Protein AF-A0A974P670-F1 (afdb_monomer)

Foldseek 3Di:
DDPVVVVVVVVVVVVVVVVVLVVQQDDDDDPPVDDDDDDNCGSPVLPDPVVSQVVCCVPPVDHPDDDPVVVVVCDVVCVCPPVNVVVVVVVVVVVVVVSVPDDDDDDDDD

Mean predicted aligned error: 10.86 Å

Solvent-accessible surface area (backbone atoms only — not comparable to full-atom values): 6901 Å² total; per-residue (Å²): 139,54,74,67,60,55,52,52,53,50,52,52,52,52,49,50,56,49,51,55,56,54,55,57,44,54,71,85,85,66,73,73,97,66,72,66,88,78,67,93,59,44,79,46,81,90,56,54,69,71,62,55,31,54,48,40,30,72,76,70,70,44,73,83,64,80,63,68,64,64,54,51,54,32,43,76,69,57,77,44,43,73,64,57,53,50,53,51,49,51,55,49,50,53,51,51,54,60,67,70,44,84,77,77,79,79,77,80,84,128

Radius of gyration: 21.17 Å; Cα contacts (8 Å, |Δi|>4): 34; chains: 1; bounding box: 44×34×63 Å

Sequence (110 aa):
MTTSETLILRAALELDAAADRAARAIPPVWPLASSVAVNPFLGQADENLATVGARLARVAGVAVTMPRNWYQERIASGVITDGDLSEALAGALERRVLRASPRSSPPPMC

InterPro domains:
  IPR018752 Probable inorganic carbon transporter subunit DabA [PF10070] (20-88)

Organism: NCBI:txid2803784

pLDDT: mean 83.2, std 15.28, range [44.94, 98.38]

Secondary structure (DSSP, 8-state):
--HHHHHHHHHHHHHHHHHHHHHTTSPP---GGG-----TTTT-TTS-HHHHHHHHHHHH---SS--HHHHHHHHHTTSS-HHHHHHHHHHHHHHHHHHHSPPPPPPPP-

Structure (mmCIF, N/CA/C/O backbone):
data_AF-A0A974P670-F1
#
_entry.id   AF-A0A974P670-F1
#
loop_
_atom_site.group_PDB
_atom_site.id
_atom_site.type_symbol
_atom_site.label_atom_id
_atom_site.label_alt_id
_atom_site.label_comp_id
_atom_site.label_asym_id
_atom_site.label_entity_id
_atom_site.label_seq_id
_atom_site.pdbx_PDB_ins_code
_atom_site.Cartn_x
_atom_site.Cartn_y
_atom_site.Cartn_z
_atom_site.occupancy
_atom_site.B_iso_or_equiv
_atom_site.auth_seq_id
_atom_site.auth_comp_id
_atom_site.auth_asym_id
_atom_site.auth_atom_id
_atom_site.pdbx_PDB_model_num
ATOM 1 N N . MET A 1 1 ? 16.072 7.122 -44.287 1.00 57.22 1 MET A N 1
ATOM 2 C CA . MET A 1 1 ? 15.542 6.622 -43.004 1.00 57.22 1 MET A CA 1
ATOM 3 C C . MET A 1 1 ? 14.083 6.271 -43.218 1.00 57.22 1 MET A C 1
ATOM 5 O O . MET A 1 1 ? 13.311 7.150 -43.589 1.00 57.22 1 MET A O 1
ATOM 9 N N . THR A 1 2 ? 13.734 4.990 -43.133 1.00 82.88 2 THR A N 1
ATOM 10 C CA . THR A 1 2 ? 12.369 4.511 -43.423 1.00 82.88 2 THR A CA 1
ATOM 11 C C . THR A 1 2 ? 11.499 4.520 -42.163 1.00 82.88 2 THR A C 1
ATOM 13 O O . THR A 1 2 ? 12.001 4.453 -41.039 1.00 82.88 2 THR A O 1
ATOM 16 N N . THR A 1 3 ? 10.176 4.595 -42.328 1.00 81.38 3 THR A N 1
ATOM 17 C CA . THR A 1 3 ? 9.211 4.548 -41.214 1.00 81.38 3 THR A CA 1
ATOM 18 C C . THR A 1 3 ? 9.416 3.310 -40.329 1.00 81.38 3 THR A C 1
ATOM 20 O O . THR A 1 3 ? 9.308 3.403 -39.109 1.00 81.38 3 THR A O 1
ATOM 23 N N . SER A 1 4 ? 9.806 2.177 -40.921 1.00 82.88 4 SER A N 1
ATOM 24 C CA . SER A 1 4 ? 10.086 0.926 -40.207 1.00 82.88 4 SER A CA 1
ATOM 25 C C . SER A 1 4 ? 11.314 1.004 -39.289 1.00 82.88 4 SER A C 1
ATOM 27 O O . SER A 1 4 ? 11.234 0.547 -38.153 1.00 82.88 4 SER A O 1
ATOM 29 N N . GLU A 1 5 ? 12.415 1.642 -39.710 1.00 88.31 5 GLU A N 1
ATOM 30 C CA . GLU A 1 5 ? 13.581 1.881 -38.831 1.00 88.31 5 GLU A CA 1
ATOM 31 C C . GLU A 1 5 ? 13.212 2.759 -37.629 1.00 88.31 5 GLU A C 1
ATOM 33 O O . GLU A 1 5 ? 13.652 2.513 -36.507 1.00 88.31 5 GLU A O 1
ATOM 38 N N . THR A 1 6 ? 12.354 3.760 -37.848 1.00 89.19 6 THR A N 1
ATOM 39 C CA . THR A 1 6 ? 11.909 4.666 -36.778 1.00 89.19 6 THR A CA 1
ATOM 40 C C . THR A 1 6 ? 11.035 3.940 -35.751 1.00 89.19 6 THR A C 1
ATOM 42 O O . THR A 1 6 ? 11.150 4.196 -34.553 1.00 89.19 6 THR A O 1
ATOM 45 N N . LEU A 1 7 ? 10.176 3.016 -36.194 1.00 91.94 7 LEU A N 1
ATOM 46 C CA . LEU A 1 7 ? 9.336 2.209 -35.303 1.00 91.94 7 LEU A CA 1
ATOM 47 C C . LEU A 1 7 ? 10.160 1.233 -34.458 1.00 91.94 7 LEU A C 1
ATOM 49 O O . LEU A 1 7 ? 9.908 1.111 -33.260 1.00 91.94 7 LEU A O 1
ATOM 53 N N . ILE A 1 8 ? 11.169 0.591 -35.053 1.00 93.31 8 ILE A N 1
ATOM 54 C CA . ILE A 1 8 ? 12.073 -0.321 -34.337 1.00 93.31 8 ILE A CA 1
ATOM 55 C C . ILE A 1 8 ? 12.852 0.437 -33.259 1.00 93.31 8 ILE A C 1
ATOM 57 O O . ILE A 1 8 ? 12.897 -0.004 -32.112 1.00 93.31 8 ILE A O 1
ATOM 61 N N . LEU A 1 9 ? 13.408 1.606 -33.598 1.00 92.25 9 LEU A N 1
ATOM 62 C CA . LEU A 1 9 ? 14.147 2.421 -32.635 1.00 92.25 9 LEU A CA 1
ATOM 63 C C . LEU A 1 9 ? 13.256 2.877 -31.469 1.00 92.25 9 LEU A C 1
ATOM 65 O O . LEU A 1 9 ? 13.671 2.804 -30.316 1.00 92.25 9 LEU A O 1
ATOM 69 N N . ARG A 1 10 ? 12.013 3.295 -31.746 1.00 93.50 10 ARG A N 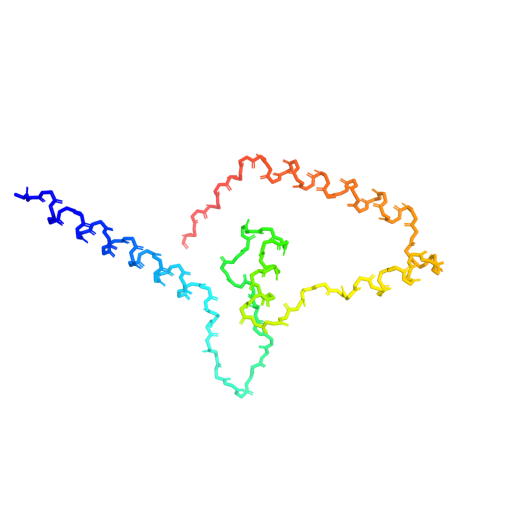1
ATOM 70 C CA . ARG A 1 10 ? 11.046 3.660 -30.696 1.00 93.50 10 ARG A CA 1
ATOM 71 C C . ARG A 1 10 ? 10.728 2.489 -29.772 1.00 93.50 10 ARG A C 1
ATOM 73 O O . ARG A 1 10 ? 10.764 2.664 -28.560 1.00 93.50 10 ARG A O 1
ATOM 80 N N . ALA A 1 11 ? 10.458 1.310 -30.327 1.00 93.00 11 ALA A N 1
ATOM 81 C CA . ALA A 1 11 ? 10.169 0.119 -29.532 1.00 93.00 11 ALA A CA 1
ATOM 82 C C . ALA A 1 11 ? 11.358 -0.281 -28.641 1.00 93.00 11 ALA A C 1
ATOM 84 O O . ALA A 1 11 ? 11.160 -0.620 -27.477 1.00 93.00 11 ALA A O 1
ATOM 85 N N . ALA A 1 12 ? 12.588 -0.190 -29.159 1.00 92.94 12 ALA A N 1
ATOM 86 C CA . ALA A 1 12 ? 13.797 -0.452 -28.381 1.00 92.94 12 ALA A CA 1
ATOM 87 C C . ALA A 1 12 ? 13.957 0.540 -27.215 1.00 92.94 12 ALA A C 1
ATOM 89 O O . ALA A 1 12 ? 14.237 0.120 -26.095 1.00 92.94 12 ALA A O 1
ATOM 90 N N . LEU A 1 13 ? 13.711 1.835 -27.452 1.00 95.44 13 LEU A N 1
ATOM 91 C CA . LEU A 1 13 ? 13.746 2.863 -26.405 1.00 95.44 13 LEU A CA 1
ATOM 92 C C . LEU A 1 13 ? 12.657 2.651 -25.341 1.00 95.44 13 LEU A C 1
ATOM 94 O O . LEU A 1 13 ? 12.919 2.817 -24.151 1.00 95.44 13 LEU A O 1
ATOM 98 N N . GLU A 1 14 ? 11.442 2.263 -25.741 1.00 95.75 14 GLU A N 1
ATOM 99 C CA . GLU A 1 14 ? 10.368 1.959 -24.787 1.00 95.75 14 GLU A CA 1
ATOM 100 C C . GLU A 1 14 ? 10.687 0.729 -23.930 1.00 95.75 14 GLU A C 1
ATOM 102 O O . GLU A 1 14 ? 10.411 0.729 -22.725 1.00 95.75 14 GLU A O 1
ATOM 107 N N . LEU A 1 15 ? 11.287 -0.299 -24.537 1.00 94.75 15 LEU A N 1
ATOM 108 C CA . LEU A 1 15 ? 11.710 -1.507 -23.837 1.00 94.75 15 LEU A CA 1
ATOM 109 C C . LEU A 1 15 ? 12.822 -1.208 -22.827 1.00 94.75 15 LEU A C 1
ATOM 111 O O . LEU A 1 15 ? 12.725 -1.655 -21.686 1.00 94.75 15 LEU A O 1
ATOM 115 N N . ASP A 1 16 ? 13.831 -0.428 -23.216 1.00 95.81 16 ASP A N 1
ATOM 116 C CA . ASP A 1 16 ? 14.932 -0.032 -22.333 1.00 95.81 16 ASP A CA 1
ATOM 117 C C . ASP A 1 16 ? 14.415 0.783 -21.138 1.00 95.81 16 ASP A C 1
ATOM 119 O O . ASP A 1 16 ? 14.672 0.455 -19.979 1.00 95.81 16 ASP A O 1
ATOM 123 N N . ALA A 1 17 ? 13.533 1.755 -21.398 1.00 94.19 17 ALA A N 1
ATOM 124 C CA . ALA A 1 17 ? 12.881 2.526 -20.343 1.00 94.19 17 ALA A CA 1
ATOM 125 C C . ALA A 1 17 ? 12.024 1.648 -19.409 1.00 94.19 17 ALA A C 1
ATOM 127 O O . ALA A 1 17 ? 11.920 1.925 -18.210 1.00 94.19 17 ALA A O 1
ATOM 128 N N . ALA A 1 18 ? 11.374 0.602 -19.931 1.00 91.56 18 ALA A N 1
ATOM 129 C CA . ALA A 1 18 ? 10.614 -0.348 -19.122 1.00 91.56 18 ALA A CA 1
ATOM 130 C C . ALA A 1 18 ? 11.524 -1.240 -18.264 1.00 91.56 18 ALA A C 1
ATOM 132 O O . ALA A 1 18 ? 11.234 -1.427 -17.080 1.00 91.56 18 ALA A O 1
ATOM 133 N N . ALA A 1 19 ? 12.622 -1.742 -18.831 1.00 92.31 19 ALA A N 1
ATOM 134 C CA . ALA A 1 19 ? 13.611 -2.550 -18.123 1.00 92.31 19 ALA A CA 1
ATOM 135 C C . ALA A 1 19 ? 14.264 -1.760 -16.980 1.00 92.31 19 ALA A C 1
ATOM 137 O O . ALA A 1 19 ? 14.336 -2.240 -15.850 1.00 92.31 19 ALA A O 1
ATOM 138 N N . ASP A 1 20 ? 14.642 -0.513 -17.242 1.00 91.44 20 ASP A N 1
ATOM 139 C CA . ASP A 1 20 ? 15.250 0.391 -16.269 1.00 91.44 20 ASP A CA 1
ATOM 140 C C . ASP A 1 20 ? 14.287 0.739 -15.110 1.00 91.44 20 ASP A C 1
ATOM 142 O O . ASP A 1 20 ? 14.657 0.718 -13.932 1.00 91.44 20 ASP A O 1
ATOM 146 N N . ARG A 1 21 ? 12.993 0.951 -15.406 1.00 88.50 21 ARG A N 1
ATOM 147 C CA . ARG A 1 21 ? 11.955 1.075 -14.361 1.00 88.50 21 ARG A CA 1
ATOM 148 C C . ARG A 1 21 ? 11.812 -0.197 -13.523 1.00 88.50 21 ARG A C 1
ATOM 150 O O . ARG A 1 21 ? 11.657 -0.091 -12.309 1.00 88.50 21 ARG A O 1
ATOM 157 N N . ALA A 1 22 ? 11.849 -1.374 -14.148 1.00 85.88 22 ALA A N 1
ATOM 158 C CA . ALA A 1 22 ? 11.746 -2.645 -13.436 1.00 85.88 22 ALA A CA 1
ATOM 159 C C . ALA A 1 22 ? 12.956 -2.876 -12.518 1.00 85.88 22 ALA A C 1
ATOM 161 O O . ALA A 1 22 ? 12.777 -3.244 -11.359 1.00 85.88 22 ALA A O 1
ATOM 162 N N . ALA A 1 23 ? 14.169 -2.585 -12.994 1.00 85.44 23 ALA A N 1
ATOM 163 C CA . ALA A 1 23 ? 15.396 -2.713 -12.212 1.00 85.44 23 ALA A CA 1
ATOM 164 C C . ALA A 1 23 ? 15.370 -1.835 -10.949 1.00 85.44 23 ALA A C 1
ATOM 166 O O . ALA A 1 23 ? 15.708 -2.307 -9.865 1.00 85.44 23 ALA A O 1
ATOM 167 N N . ARG A 1 24 ? 14.878 -0.591 -11.047 1.00 82.44 24 ARG A N 1
ATOM 168 C CA . ARG A 1 24 ? 14.726 0.317 -9.890 1.00 82.44 24 ARG A CA 1
ATOM 169 C C . ARG A 1 24 ? 13.700 -0.132 -8.845 1.00 82.44 24 ARG A C 1
ATOM 171 O O . ARG A 1 24 ? 13.700 0.404 -7.737 1.00 82.44 24 ARG A O 1
ATOM 178 N N . ALA A 1 25 ? 12.827 -1.082 -9.176 1.00 78.00 25 ALA A N 1
ATOM 179 C CA . ALA A 1 25 ? 11.878 -1.663 -8.229 1.00 78.00 25 ALA A CA 1
ATOM 180 C C . ALA A 1 25 ? 12.469 -2.845 -7.437 1.00 78.00 25 ALA A C 1
ATOM 182 O O . ALA A 1 25 ? 11.830 -3.335 -6.505 1.00 78.00 25 ALA A O 1
ATOM 183 N N . ILE A 1 26 ? 13.674 -3.310 -7.787 1.00 76.56 26 ILE A N 1
ATOM 184 C CA . ILE A 1 26 ? 14.353 -4.408 -7.099 1.00 76.56 26 ILE A CA 1
ATOM 185 C C . ILE A 1 26 ? 15.242 -3.814 -5.996 1.00 76.56 26 ILE A C 1
ATOM 187 O O . ILE A 1 26 ? 16.166 -3.057 -6.302 1.00 76.56 26 ILE A O 1
ATOM 191 N N . PRO A 1 27 ? 14.993 -4.120 -4.709 1.00 69.94 27 PRO A N 1
ATOM 192 C CA . PRO A 1 27 ? 15.859 -3.660 -3.633 1.00 69.94 27 PRO A CA 1
ATOM 193 C C . PRO A 1 27 ? 17.276 -4.228 -3.759 1.00 69.94 27 PRO A C 1
ATOM 195 O O . PRO A 1 27 ? 17.437 -5.380 -4.168 1.00 69.94 27 PRO A O 1
ATOM 198 N N . PRO A 1 28 ? 18.311 -3.443 -3.404 1.00 67.50 28 PRO A N 1
ATOM 199 C CA . PRO A 1 28 ? 19.685 -3.922 -3.437 1.00 67.50 28 PRO A CA 1
ATOM 200 C C . PRO A 1 28 ? 19.848 -5.122 -2.495 1.00 67.50 28 PRO A C 1
ATOM 202 O O . PRO A 1 28 ? 19.389 -5.103 -1.352 1.00 67.50 28 PRO A O 1
ATOM 205 N N . VAL A 1 29 ? 20.513 -6.174 -2.976 1.00 60.75 29 VAL A N 1
ATOM 206 C CA . VAL A 1 29 ? 20.883 -7.332 -2.156 1.00 60.75 29 VAL A CA 1
ATOM 207 C C . VAL A 1 29 ? 22.151 -6.993 -1.378 1.00 60.75 29 VAL A C 1
ATOM 209 O O . VAL A 1 29 ? 23.224 -6.840 -1.958 1.00 60.75 29 VAL A O 1
ATOM 212 N N . TRP A 1 30 ? 22.033 -6.905 -0.056 1.00 56.12 30 TRP A N 1
ATOM 213 C CA . TRP A 1 30 ? 23.173 -6.950 0.862 1.00 56.12 30 TRP A CA 1
ATOM 214 C C . TRP A 1 30 ? 23.432 -8.400 1.319 1.00 56.12 30 TRP A C 1
ATOM 216 O O . TRP A 1 30 ? 22.503 -9.212 1.296 1.00 56.12 30 TRP A O 1
ATOM 226 N N . PRO A 1 31 ? 24.665 -8.767 1.727 1.00 56.75 31 PRO A N 1
ATOM 227 C CA . PRO A 1 31 ? 25.011 -10.147 2.070 1.00 56.75 31 PRO A CA 1
ATOM 228 C C . PRO A 1 31 ? 24.099 -10.755 3.153 1.00 56.75 31 PRO A C 1
ATOM 230 O O . PRO A 1 31 ? 23.974 -10.233 4.264 1.00 56.75 31 PRO A O 1
ATOM 233 N N . LEU A 1 32 ? 23.505 -11.907 2.822 1.00 55.12 32 LEU A N 1
ATOM 234 C CA . LEU A 1 32 ? 22.412 -12.594 3.533 1.00 55.12 32 LEU A CA 1
ATOM 235 C C . LEU A 1 32 ? 22.669 -12.996 4.993 1.00 55.12 32 LEU A C 1
ATOM 237 O O . LEU A 1 32 ? 21.717 -13.292 5.709 1.00 55.12 32 LEU A O 1
ATOM 241 N N . ALA A 1 33 ? 23.910 -12.941 5.482 1.00 56.72 33 ALA A N 1
ATOM 242 C CA . ALA A 1 33 ? 24.206 -13.132 6.907 1.00 56.72 33 ALA A CA 1
ATOM 243 C C . ALA A 1 33 ? 23.611 -12.022 7.808 1.00 56.72 33 ALA A C 1
ATOM 245 O O . ALA A 1 33 ? 23.701 -12.101 9.029 1.00 56.72 33 ALA A O 1
ATOM 246 N N . SER A 1 34 ? 23.010 -10.988 7.207 1.00 53.41 34 SER A N 1
ATOM 247 C CA . SER A 1 34 ? 22.501 -9.789 7.877 1.00 53.41 34 SER A CA 1
ATOM 248 C C . SER A 1 34 ? 21.137 -9.310 7.354 1.00 53.41 34 SER A C 1
ATOM 250 O O . SER A 1 34 ? 20.763 -8.166 7.603 1.00 53.41 34 SER A O 1
ATOM 252 N N . SER A 1 35 ? 20.384 -10.140 6.615 1.00 51.44 35 SER A N 1
ATOM 253 C CA . SER A 1 35 ? 19.168 -9.700 5.906 1.00 51.44 35 SER A CA 1
ATOM 254 C C . SER A 1 35 ? 18.003 -9.343 6.836 1.00 51.44 35 SER A C 1
ATOM 256 O O . SER A 1 35 ? 17.134 -10.152 7.155 1.00 51.44 35 SER A O 1
ATOM 258 N N . VAL A 1 36 ? 18.002 -8.067 7.215 1.00 55.75 36 VAL A N 1
ATOM 259 C CA . VAL A 1 36 ? 16.893 -7.271 7.741 1.00 55.75 36 VAL A CA 1
ATOM 260 C C . VAL A 1 36 ? 15.848 -7.061 6.636 1.00 55.75 36 VAL A C 1
ATOM 262 O O . VAL A 1 36 ? 16.174 -7.069 5.450 1.00 55.75 36 VAL A O 1
ATOM 265 N N . ALA A 1 37 ? 14.586 -6.896 7.037 1.00 57.72 37 ALA A N 1
ATOM 266 C CA . ALA A 1 37 ? 13.422 -6.675 6.181 1.00 57.72 37 ALA A CA 1
ATOM 267 C C . ALA A 1 37 ? 13.713 -5.842 4.913 1.00 57.72 37 ALA A C 1
ATOM 269 O O . ALA A 1 37 ? 14.103 -4.677 4.992 1.00 57.72 37 ALA A O 1
ATOM 270 N N . VAL A 1 38 ? 13.466 -6.428 3.737 1.00 72.00 38 VAL A N 1
ATOM 271 C CA . VAL A 1 38 ? 13.440 -5.690 2.466 1.00 72.00 38 VAL A CA 1
ATOM 272 C C . VAL A 1 38 ? 12.112 -4.944 2.338 1.00 72.00 38 VAL A C 1
ATOM 274 O O . VAL A 1 38 ? 11.063 -5.476 2.694 1.00 72.00 38 VAL A O 1
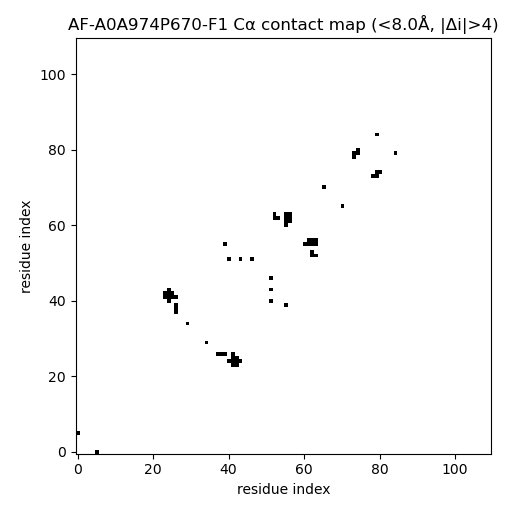ATOM 277 N N . ASN A 1 39 ? 12.135 -3.710 1.829 1.00 80.88 39 ASN A N 1
ATOM 278 C CA . ASN A 1 39 ? 10.915 -2.950 1.551 1.00 80.88 39 ASN A CA 1
ATOM 279 C C . ASN A 1 39 ? 10.275 -3.449 0.236 1.00 80.88 39 ASN A C 1
ATOM 281 O O . ASN A 1 39 ? 10.834 -3.171 -0.829 1.00 80.88 39 ASN A O 1
ATOM 285 N N . PRO A 1 40 ? 9.101 -4.116 0.261 1.00 80.50 40 PRO A N 1
ATOM 286 C CA . PRO A 1 40 ? 8.448 -4.625 -0.951 1.00 80.50 40 PRO A CA 1
ATOM 287 C C . PRO A 1 40 ? 7.871 -3.516 -1.852 1.00 80.50 40 PRO A C 1
ATOM 289 O O . PRO A 1 40 ? 7.375 -3.800 -2.941 1.00 80.50 40 PRO A O 1
ATOM 292 N N . PHE A 1 41 ? 7.925 -2.254 -1.413 1.00 85.12 41 PHE A N 1
ATOM 293 C CA . PHE A 1 41 ? 7.410 -1.083 -2.126 1.00 85.12 41 PHE A CA 1
ATOM 294 C C . PHE A 1 41 ? 8.514 -0.161 -2.667 1.00 85.12 41 PHE A C 1
ATOM 296 O O . PHE A 1 41 ? 8.234 0.992 -3.009 1.00 85.12 41 PHE A O 1
ATOM 303 N N . LEU A 1 42 ? 9.772 -0.618 -2.735 1.00 85.19 42 LEU A N 1
ATOM 304 C CA . LEU A 1 42 ? 10.852 0.197 -3.295 1.00 85.19 42 LEU A CA 1
ATOM 305 C C . LEU A 1 42 ? 10.509 0.656 -4.726 1.00 85.19 42 LEU A C 1
ATOM 307 O O . LEU A 1 42 ? 9.954 -0.101 -5.522 1.00 85.19 42 LEU A O 1
ATOM 311 N N . GLY A 1 43 ? 10.794 1.927 -5.026 1.00 83.44 43 GLY A N 1
ATOM 312 C CA . GLY A 1 43 ? 10.489 2.540 -6.322 1.00 83.44 43 GLY A CA 1
ATOM 313 C C . GLY A 1 43 ? 9.012 2.896 -6.538 1.00 83.44 43 GLY A C 1
ATOM 314 O O . GLY A 1 43 ? 8.666 3.390 -7.605 1.00 83.44 43 GLY A O 1
ATOM 315 N N . GLN A 1 44 ? 8.140 2.684 -5.543 1.00 87.75 44 GLN A N 1
ATOM 316 C CA . GLN A 1 44 ? 6.690 2.907 -5.656 1.00 87.75 44 GLN A CA 1
ATOM 317 C C . GLN A 1 44 ? 6.174 3.991 -4.690 1.00 87.75 44 GLN A C 1
ATOM 319 O O . GLN A 1 44 ? 4.984 4.050 -4.389 1.00 87.75 44 GLN A O 1
ATOM 324 N N . ALA A 1 45 ? 7.059 4.865 -4.197 1.00 85.44 45 ALA A N 1
ATOM 325 C CA . ALA A 1 45 ? 6.730 5.889 -3.197 1.00 85.44 45 ALA A CA 1
ATOM 326 C C . ALA A 1 45 ? 5.689 6.920 -3.684 1.00 85.44 45 ALA A C 1
ATOM 328 O O . ALA A 1 45 ? 4.912 7.464 -2.891 1.00 85.44 45 ALA A O 1
ATOM 329 N N . ASP A 1 46 ? 5.646 7.174 -4.992 1.00 86.19 46 ASP A N 1
ATOM 330 C CA . ASP A 1 46 ? 4.698 8.115 -5.591 1.00 86.19 46 ASP A CA 1
ATOM 331 C C . ASP A 1 46 ? 3.321 7.504 -5.858 1.00 86.19 46 ASP A C 1
ATOM 333 O O . ASP A 1 46 ? 2.325 8.228 -5.957 1.00 86.19 46 ASP A O 1
ATOM 337 N N . GLU A 1 47 ? 3.223 6.178 -5.870 1.00 85.88 47 GLU A N 1
ATOM 338 C CA . GLU A 1 47 ? 1.960 5.471 -6.025 1.00 85.88 47 GLU A CA 1
ATOM 339 C C . GLU A 1 47 ? 1.163 5.471 -4.706 1.00 85.88 47 GLU A C 1
ATOM 341 O O . GLU A 1 47 ? 1.673 5.753 -3.618 1.00 85.88 47 GLU A O 1
ATOM 346 N N . ASN A 1 48 ? -0.146 5.225 -4.788 1.00 88.06 48 ASN A N 1
ATOM 347 C CA . ASN A 1 48 ? -0.977 5.085 -3.591 1.00 88.06 48 ASN A CA 1
ATOM 348 C C . ASN A 1 48 ? -0.963 3.628 -3.090 1.00 88.06 48 ASN A C 1
ATOM 350 O O . ASN A 1 48 ? -0.755 2.696 -3.871 1.00 88.06 48 ASN A O 1
ATOM 354 N N . LEU A 1 49 ? -1.235 3.437 -1.792 1.00 88.38 49 LEU A N 1
ATOM 355 C CA . LEU A 1 49 ?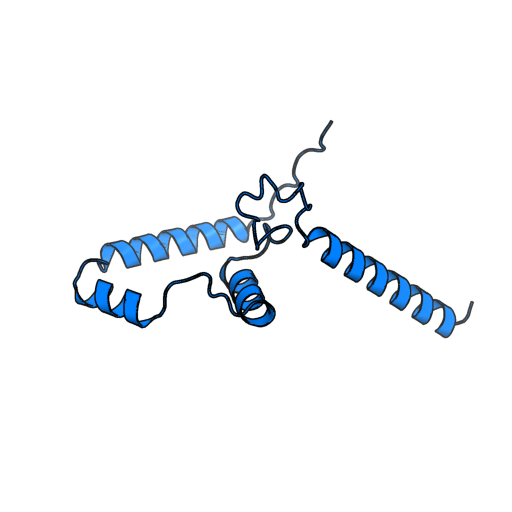 -1.170 2.122 -1.144 1.00 88.38 49 LEU A CA 1
ATOM 356 C C . LEU A 1 49 ? -2.114 1.087 -1.784 1.00 88.38 49 LEU A C 1
ATOM 358 O O . LEU A 1 49 ? -1.779 -0.092 -1.852 1.00 88.38 49 LEU A O 1
ATOM 362 N N . ALA A 1 50 ? -3.275 1.519 -2.288 1.00 89.38 50 ALA A N 1
ATOM 363 C CA . ALA A 1 50 ? -4.238 0.627 -2.930 1.00 89.38 50 ALA A CA 1
ATOM 364 C C . ALA A 1 50 ? -3.690 0.053 -4.249 1.00 89.38 50 ALA A C 1
ATOM 366 O O . ALA A 1 50 ? -3.811 -1.147 -4.495 1.00 89.38 50 ALA A O 1
ATOM 367 N N . THR A 1 51 ? -3.035 0.882 -5.067 1.00 91.44 51 THR A N 1
ATOM 368 C CA . THR A 1 51 ? -2.414 0.458 -6.329 1.00 91.44 51 THR A CA 1
ATOM 369 C C . THR A 1 51 ? -1.258 -0.508 -6.081 1.00 91.44 51 THR A C 1
ATOM 371 O O . THR A 1 51 ? -1.234 -1.601 -6.656 1.00 91.44 51 THR A O 1
ATOM 374 N N . VAL A 1 52 ? -0.319 -0.138 -5.204 1.00 92.69 52 VAL A N 1
ATOM 375 C CA . VAL A 1 52 ? 0.872 -0.962 -4.922 1.00 92.69 52 VAL A CA 1
ATOM 376 C C . VAL A 1 52 ? 0.500 -2.245 -4.187 1.00 92.69 52 VAL A C 1
ATOM 378 O O . VAL A 1 52 ? 1.032 -3.305 -4.499 1.00 92.69 52 VAL A O 1
ATOM 381 N N . GLY A 1 53 ? -0.482 -2.194 -3.281 1.00 92.38 53 GLY A N 1
ATOM 382 C CA . GLY A 1 53 ? -0.975 -3.370 -2.571 1.00 92.38 53 GLY A CA 1
ATOM 383 C C . GLY A 1 53 ? -1.676 -4.358 -3.498 1.00 92.38 53 GLY A C 1
ATOM 384 O O . GLY A 1 53 ? -1.424 -5.557 -3.413 1.00 92.38 53 GLY A O 1
ATOM 385 N N . ALA A 1 54 ? -2.480 -3.874 -4.450 1.00 92.06 54 ALA A N 1
ATOM 386 C CA . ALA A 1 54 ? -3.072 -4.733 -5.473 1.00 92.06 54 ALA A CA 1
ATOM 387 C C . ALA A 1 54 ? -2.005 -5.362 -6.386 1.00 92.06 54 ALA A C 1
ATOM 389 O O . ALA A 1 54 ? -2.142 -6.516 -6.790 1.00 92.06 54 ALA A O 1
ATOM 390 N N . ARG A 1 55 ? -0.934 -4.624 -6.715 1.00 91.81 55 ARG A N 1
ATOM 391 C CA . ARG A 1 55 ? 0.203 -5.161 -7.478 1.00 91.81 55 ARG A CA 1
ATOM 392 C C . ARG A 1 55 ? 0.934 -6.247 -6.686 1.00 91.81 55 ARG A C 1
ATOM 394 O O . ARG A 1 55 ? 1.147 -7.327 -7.229 1.00 91.81 55 ARG A O 1
ATOM 401 N N . LEU A 1 56 ? 1.258 -5.989 -5.419 1.00 91.25 56 LEU A N 1
ATOM 402 C CA . LEU A 1 56 ? 1.931 -6.948 -4.544 1.00 91.25 56 LEU A CA 1
ATOM 403 C C . LEU A 1 56 ? 1.101 -8.227 -4.367 1.00 91.25 56 LEU A C 1
ATOM 405 O O . LEU A 1 56 ? 1.638 -9.323 -4.500 1.00 91.25 56 LEU A O 1
ATOM 409 N N . ALA A 1 57 ? -0.214 -8.097 -4.176 1.00 92.31 57 ALA A N 1
ATOM 410 C CA . ALA A 1 57 ? -1.115 -9.242 -4.086 1.00 92.31 57 ALA A CA 1
ATOM 411 C C . ALA A 1 57 ? -1.109 -10.087 -5.369 1.00 92.31 57 ALA A C 1
ATOM 413 O O . ALA A 1 57 ? -1.076 -11.311 -5.292 1.00 92.31 57 ALA A O 1
ATOM 414 N N . ARG A 1 58 ? -1.091 -9.456 -6.553 1.00 91.25 58 ARG A N 1
ATOM 415 C CA . ARG A 1 58 ? -1.042 -10.182 -7.834 1.00 91.25 58 ARG A CA 1
ATOM 416 C C . ARG A 1 58 ? 0.288 -10.889 -8.083 1.00 91.25 58 ARG A C 1
ATOM 418 O O . ARG A 1 58 ? 0.283 -11.968 -8.657 1.00 91.25 58 ARG A O 1
ATOM 425 N N . VAL A 1 59 ? 1.406 -10.265 -7.715 1.00 90.12 59 VAL A N 1
ATOM 426 C CA . VAL A 1 59 ? 2.748 -10.759 -8.071 1.00 90.12 59 VAL A CA 1
ATOM 427 C C . VAL A 1 59 ? 3.312 -11.712 -7.017 1.00 90.12 59 VAL A C 1
ATOM 429 O O . VAL A 1 59 ? 3.971 -12.682 -7.372 1.00 90.12 59 VAL A O 1
ATOM 432 N N . ALA A 1 60 ? 3.051 -11.454 -5.735 1.00 87.12 60 ALA A N 1
ATOM 433 C CA . ALA A 1 60 ? 3.626 -12.203 -4.616 1.00 87.12 60 ALA A CA 1
ATOM 434 C C . ALA A 1 60 ? 2.582 -12.960 -3.778 1.00 87.12 60 ALA A C 1
ATOM 436 O O . ALA A 1 60 ? 2.954 -13.672 -2.851 1.00 87.12 60 ALA A O 1
ATOM 437 N N . GLY A 1 61 ? 1.281 -12.791 -4.047 1.00 89.75 61 GLY A N 1
ATOM 438 C CA . GLY A 1 61 ? 0.222 -13.396 -3.230 1.00 89.75 61 GLY A CA 1
ATOM 439 C C . GLY A 1 61 ? 0.097 -12.793 -1.825 1.00 89.75 61 GLY A C 1
ATOM 440 O O . GLY A 1 61 ? -0.583 -13.361 -0.976 1.00 89.75 61 GLY A O 1
ATOM 441 N N . VAL A 1 62 ? 0.745 -11.651 -1.563 1.00 88.94 62 VAL A N 1
ATOM 442 C CA . VAL A 1 62 ? 0.781 -11.013 -0.239 1.00 88.94 62 VAL A CA 1
ATOM 443 C C . VAL A 1 62 ? -0.210 -9.854 -0.180 1.00 88.94 62 VAL A C 1
ATOM 445 O O . VAL A 1 62 ? -0.151 -8.925 -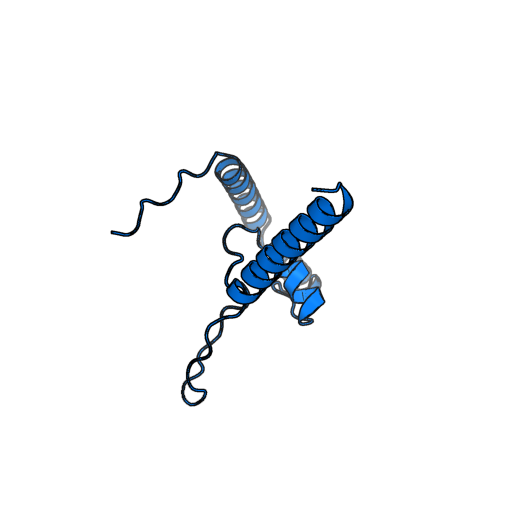0.987 1.00 88.94 62 VAL A O 1
ATOM 448 N N . ALA A 1 63 ? -1.107 -9.889 0.805 1.00 90.31 63 ALA A N 1
ATOM 449 C CA . ALA A 1 63 ? -1.997 -8.777 1.112 1.00 90.31 63 ALA A CA 1
ATOM 450 C C . ALA A 1 63 ? -1.311 -7.769 2.046 1.00 90.31 63 ALA A C 1
ATOM 452 O O . ALA A 1 63 ? -0.613 -8.146 2.982 1.00 90.31 63 ALA A O 1
ATOM 453 N N . VAL A 1 64 ? -1.544 -6.478 1.802 1.00 90.81 64 VAL A N 1
ATOM 454 C CA . VAL A 1 64 ? -0.999 -5.383 2.627 1.00 90.81 64 VAL A CA 1
ATOM 455 C C . VAL A 1 64 ? -1.880 -5.088 3.843 1.00 90.81 64 VAL A C 1
ATOM 457 O O . VAL A 1 64 ? -1.403 -4.579 4.852 1.00 90.81 64 VAL A O 1
ATOM 460 N N . THR A 1 65 ? -3.172 -5.399 3.755 1.00 92.25 65 THR A N 1
ATOM 461 C CA . THR A 1 65 ? -4.154 -5.164 4.817 1.00 92.25 65 THR A CA 1
ATOM 462 C C . THR A 1 65 ? -4.622 -6.479 5.419 1.00 92.25 65 THR A C 1
ATOM 464 O O . THR A 1 65 ? -4.563 -7.525 4.769 1.00 92.25 65 THR A O 1
ATOM 467 N N . MET A 1 66 ? -5.170 -6.409 6.631 1.00 94.81 66 MET A N 1
ATOM 468 C CA . MET A 1 66 ? -5.834 -7.553 7.253 1.00 94.81 66 MET A CA 1
ATOM 469 C C . MET A 1 66 ? -7.048 -8.021 6.420 1.00 94.81 66 MET A C 1
ATOM 471 O O . MET A 1 66 ? -7.601 -7.243 5.632 1.00 94.81 66 MET A O 1
ATOM 475 N N . PRO A 1 67 ? -7.495 -9.279 6.585 1.00 94.44 67 PRO A N 1
ATOM 476 C CA . PRO A 1 67 ? -8.743 -9.765 6.002 1.00 94.44 67 PRO A CA 1
ATOM 477 C C . PRO A 1 67 ? -9.966 -8.932 6.424 1.00 94.44 67 PRO A C 1
ATOM 479 O O . PRO A 1 67 ? -9.997 -8.342 7.502 1.00 94.44 67 PRO A O 1
ATOM 482 N N . ARG A 1 68 ? -11.012 -8.899 5.587 1.00 94.94 68 ARG A N 1
ATOM 483 C CA . ARG A 1 68 ? -12.204 -8.057 5.830 1.00 94.94 68 ARG A CA 1
ATOM 484 C C . ARG A 1 68 ? -12.969 -8.421 7.107 1.00 94.94 68 ARG A C 1
ATOM 486 O O . ARG A 1 68 ? -13.461 -7.519 7.777 1.00 94.94 68 ARG A O 1
ATOM 493 N N . ASN A 1 69 ? -13.045 -9.706 7.454 1.00 97.50 69 ASN A N 1
ATOM 494 C CA . ASN A 1 69 ? -13.720 -10.174 8.670 1.00 97.50 69 ASN A CA 1
ATOM 495 C C . ASN A 1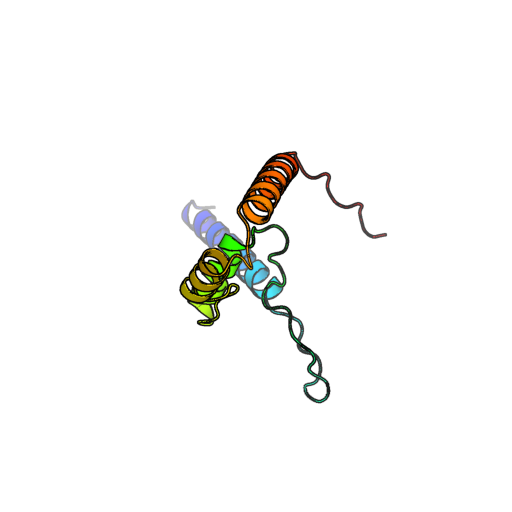 69 ? -13.056 -9.635 9.946 1.00 97.50 69 ASN A C 1
ATOM 497 O O . ASN A 1 69 ? -13.755 -9.261 10.878 1.00 97.50 69 ASN A O 1
ATOM 501 N N . TRP A 1 70 ? -11.729 -9.484 9.952 1.00 97.88 70 TRP A N 1
ATOM 502 C CA . TRP A 1 70 ? -10.998 -8.916 11.087 1.00 97.88 70 TRP A CA 1
ATOM 503 C C . TRP A 1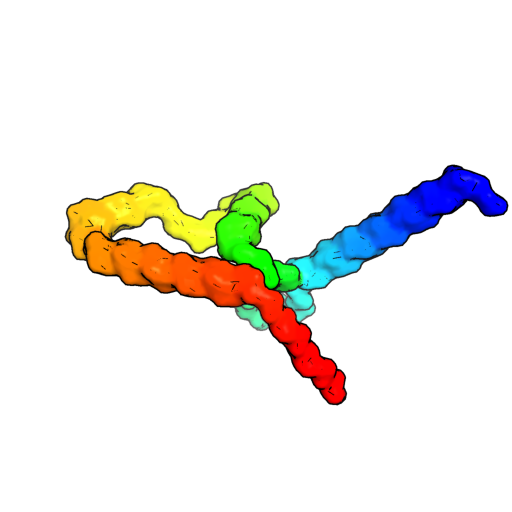 70 ? -11.454 -7.486 11.419 1.00 97.88 70 TRP A C 1
ATOM 505 O O . TRP A 1 70 ? -11.585 -7.122 12.588 1.00 97.88 70 TRP A O 1
ATOM 515 N N . TYR A 1 71 ? -11.726 -6.669 10.393 1.00 97.19 71 TYR A N 1
ATOM 516 C CA . TYR A 1 71 ? -12.267 -5.320 10.582 1.00 97.19 71 TYR A CA 1
ATOM 517 C C . TYR A 1 71 ? -13.735 -5.358 11.007 1.00 97.19 71 TYR A C 1
ATOM 519 O O . TYR A 1 71 ? -14.117 -4.625 11.913 1.00 97.19 71 TYR A O 1
ATOM 527 N N . GLN A 1 72 ? -14.543 -6.224 10.385 1.00 97.88 72 GLN A N 1
ATOM 528 C CA . GLN A 1 72 ? -15.956 -6.387 10.743 1.00 97.88 72 GLN A CA 1
ATOM 529 C C . GLN A 1 72 ? -16.128 -6.748 12.220 1.00 97.88 72 GLN A C 1
ATOM 531 O O . GLN A 1 72 ? -16.936 -6.126 12.902 1.00 97.88 72 GLN A O 1
ATOM 536 N N . GLU A 1 73 ? -15.336 -7.694 12.725 1.00 98.38 73 GLU A N 1
ATOM 537 C CA . GLU A 1 73 ? -15.357 -8.109 14.130 1.00 98.38 73 GLU A CA 1
ATOM 538 C C . GLU A 1 73 ? -15.027 -6.947 15.072 1.00 98.38 73 GLU A C 1
ATOM 540 O O . GLU A 1 73 ? -15.705 -6.763 16.077 1.00 98.38 73 GLU A O 1
ATOM 545 N N . ARG A 1 74 ? -14.034 -6.118 14.731 1.00 98.31 74 ARG A N 1
ATOM 546 C CA . ARG A 1 74 ? -13.630 -4.966 15.553 1.00 98.31 74 ARG A CA 1
ATOM 547 C C . ARG A 1 74 ? -14.612 -3.806 15.533 1.00 98.31 74 ARG A C 1
ATOM 549 O O . ARG A 1 74 ? -14.736 -3.114 16.540 1.00 98.31 74 ARG A O 1
ATOM 556 N N . ILE A 1 75 ? -15.288 -3.594 14.407 1.00 98.12 75 ILE A N 1
ATOM 557 C CA . ILE A 1 75 ? -16.382 -2.623 14.312 1.00 98.12 75 ILE A CA 1
ATOM 558 C C . ILE A 1 75 ? -17.559 -3.122 15.156 1.00 98.12 75 ILE A C 1
ATOM 560 O O . ILE A 1 75 ? -18.069 -2.395 16.001 1.00 98.12 75 ILE A O 1
ATOM 564 N N . ALA A 1 76 ? -17.938 -4.395 15.002 1.00 98.06 76 ALA A N 1
ATOM 565 C CA . ALA A 1 76 ? -19.028 -4.997 15.768 1.00 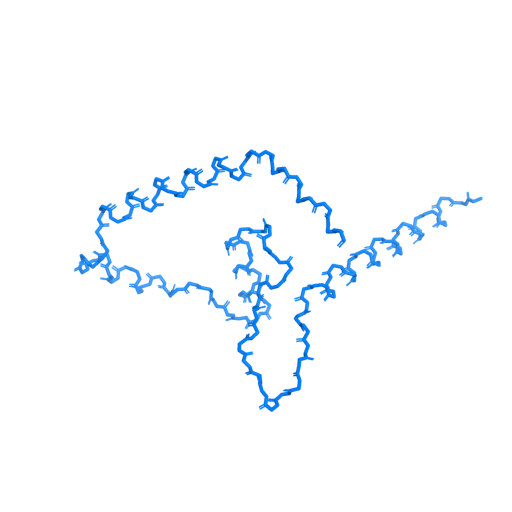98.06 76 ALA A CA 1
ATOM 566 C C . ALA A 1 76 ? -18.747 -5.028 17.280 1.00 98.06 76 ALA A C 1
ATOM 568 O O . ALA A 1 76 ? -19.664 -4.852 18.078 1.00 98.06 76 ALA A O 1
ATOM 569 N N . SER A 1 77 ? -17.489 -5.223 17.683 1.00 98.06 77 SER A N 1
ATOM 570 C CA . SER A 1 77 ? -17.083 -5.205 19.090 1.00 98.06 77 SER A CA 1
ATOM 571 C C . SER A 1 77 ? -16.891 -3.7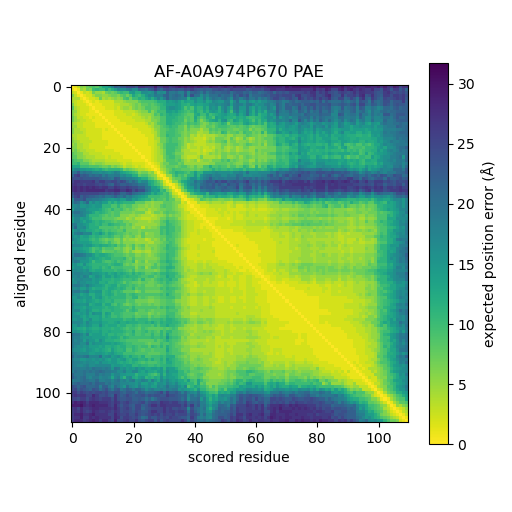94 19.660 1.00 98.06 77 SER A C 1
ATOM 573 O O . SER A 1 77 ? -16.520 -3.673 20.825 1.00 98.06 77 SER A O 1
ATOM 575 N N . GLY A 1 78 ? -17.053 -2.737 18.853 1.00 97.75 78 GLY A N 1
ATOM 576 C CA . GLY A 1 78 ? -16.825 -1.346 19.259 1.00 97.75 78 GLY A CA 1
ATOM 577 C C . GLY A 1 78 ? -15.359 -0.981 19.525 1.00 97.75 78 GLY A C 1
ATOM 578 O O . GLY A 1 78 ? -15.091 0.069 20.097 1.00 97.75 78 GLY A O 1
ATOM 579 N N . VAL A 1 79 ? -14.403 -1.831 19.126 1.00 98.38 79 VAL A N 1
ATOM 580 C CA . VAL A 1 79 ? -12.960 -1.524 19.208 1.00 98.38 79 VAL A CA 1
ATOM 581 C C . VAL A 1 79 ? -12.576 -0.485 18.156 1.00 98.38 79 VAL A C 1
ATOM 583 O O . VAL A 1 79 ? -11.695 0.330 18.396 1.00 98.38 79 VAL A O 1
ATOM 586 N N . ILE A 1 80 ? -13.225 -0.541 16.993 1.00 98.19 80 ILE A N 1
ATOM 587 C CA . ILE A 1 80 ? -13.227 0.536 16.005 1.00 98.19 80 ILE A CA 1
ATOM 588 C C . ILE A 1 80 ? -14.593 1.204 16.109 1.00 98.19 80 ILE A C 1
ATOM 590 O O . ILE A 1 80 ? -15.615 0.551 15.901 1.00 98.19 80 ILE A O 1
ATOM 594 N N . THR A 1 81 ? -14.602 2.486 16.442 1.00 98.31 81 THR A N 1
ATOM 595 C CA . THR A 1 81 ? -15.815 3.282 16.625 1.00 98.31 81 THR A CA 1
ATOM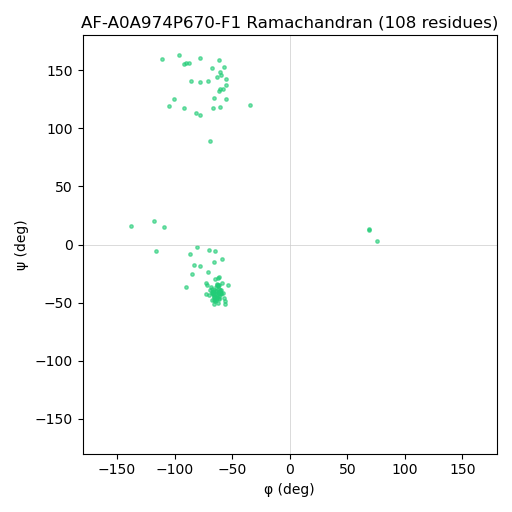 596 C C . THR A 1 81 ? -16.168 4.064 15.359 1.00 98.31 81 THR A C 1
ATOM 598 O O . THR A 1 81 ? -15.327 4.287 14.486 1.00 98.31 81 THR A O 1
ATOM 601 N N . ASP A 1 82 ? -17.407 4.553 15.270 1.00 97.81 82 ASP A N 1
ATOM 602 C CA . ASP A 1 82 ? -17.817 5.458 14.185 1.00 97.81 82 ASP A CA 1
ATOM 603 C C . ASP A 1 82 ? -17.008 6.768 14.177 1.00 97.81 82 ASP A C 1
ATOM 605 O O . ASP A 1 82 ? -16.796 7.364 13.116 1.00 97.81 82 ASP A O 1
ATOM 609 N N . GLY A 1 83 ? -16.519 7.195 15.348 1.00 98.12 83 GLY A N 1
ATOM 610 C CA . GLY A 1 83 ? -15.597 8.321 15.486 1.00 98.12 83 GLY A CA 1
ATOM 611 C C . GLY A 1 83 ? -14.277 8.056 14.763 1.00 98.12 83 GLY A C 1
ATOM 612 O O . GLY A 1 83 ? -13.894 8.843 13.899 1.00 98.12 83 GLY A O 1
ATOM 613 N N . ASP A 1 84 ? -13.655 6.899 15.013 1.00 97.56 84 ASP A N 1
ATOM 614 C CA . ASP A 1 84 ? -12.406 6.493 14.349 1.00 97.56 84 ASP A CA 1
ATOM 615 C C . ASP A 1 84 ? -12.567 6.446 12.821 1.00 97.56 84 ASP A C 1
ATOM 617 O O . ASP A 1 84 ? -11.697 6.890 12.069 1.00 97.56 84 ASP A O 1
ATOM 621 N N . LEU A 1 85 ? -13.704 5.926 12.342 1.00 96.56 85 LEU A N 1
ATOM 622 C CA . LEU A 1 85 ? -14.010 5.860 10.911 1.00 96.56 85 LEU A CA 1
ATOM 623 C C . LEU A 1 85 ? -14.200 7.253 10.299 1.00 96.56 85 LEU A C 1
ATOM 625 O O . LEU A 1 85 ? -13.712 7.513 9.195 1.00 96.56 85 LEU A O 1
ATOM 629 N N . SER A 1 86 ? -14.884 8.148 11.013 1.00 97.56 86 SER A N 1
ATOM 630 C CA . SER A 1 86 ? -15.128 9.524 10.572 1.00 97.56 86 SER A CA 1
ATOM 631 C C . SER A 1 86 ? -13.829 10.327 10.497 1.00 97.56 86 SER A C 1
ATOM 633 O O . SER A 1 86 ? -13.567 10.983 9.487 1.00 97.56 86 SER A O 1
ATOM 635 N N . GLU A 1 87 ? -12.972 10.217 11.514 1.00 97.06 87 GLU A N 1
ATOM 636 C CA . GLU A 1 87 ? -11.647 10.847 11.535 1.00 97.06 87 GLU A CA 1
ATOM 637 C C . GLU A 1 87 ? -10.742 10.298 10.426 1.00 97.06 87 GLU A C 1
ATOM 639 O O . GLU A 1 87 ? -10.103 11.060 9.691 1.00 97.06 87 GLU A O 1
ATOM 644 N N . ALA A 1 88 ? -10.732 8.974 10.235 1.00 93.75 88 ALA A N 1
ATOM 645 C CA . ALA A 1 88 ? -9.968 8.343 9.166 1.00 93.75 88 ALA A CA 1
ATOM 646 C C . ALA A 1 88 ? -10.419 8.823 7.777 1.00 93.75 88 ALA A C 1
ATOM 648 O O . ALA A 1 88 ? -9.572 9.086 6.912 1.00 93.75 88 ALA A O 1
ATOM 649 N N . LEU A 1 89 ? -11.733 8.965 7.563 1.00 94.81 89 LEU A N 1
ATOM 650 C CA . LEU A 1 89 ? -12.301 9.468 6.314 1.00 94.81 89 LEU A CA 1
ATOM 651 C C . LEU A 1 89 ? -11.922 10.934 6.075 1.00 94.81 89 LEU A C 1
ATOM 653 O O . LEU A 1 89 ? -11.449 11.258 4.982 1.00 94.81 89 LEU A O 1
ATOM 657 N N . ALA A 1 90 ? -12.064 11.797 7.083 1.00 95.00 90 ALA A N 1
ATOM 658 C CA . ALA A 1 90 ? -11.676 13.204 6.993 1.00 95.00 90 ALA A CA 1
ATOM 659 C C . ALA A 1 90 ? -10.193 13.345 6.606 1.00 95.00 90 ALA A C 1
ATOM 661 O O . ALA A 1 90 ? -9.870 13.945 5.577 1.00 95.00 90 ALA A O 1
ATOM 662 N N . GLY A 1 91 ? -9.294 12.663 7.323 1.00 92.44 91 GLY A N 1
ATOM 663 C CA . GLY A 1 91 ? -7.863 12.699 7.014 1.00 92.44 91 GLY A CA 1
ATOM 664 C C . GLY A 1 91 ? -7.512 12.075 5.654 1.00 92.44 91 GLY A C 1
ATOM 665 O O . GLY A 1 91 ? -6.532 12.456 5.008 1.00 92.44 91 GLY A O 1
ATOM 666 N N . ALA A 1 92 ? -8.271 11.084 5.173 1.00 87.81 92 ALA A N 1
ATOM 667 C CA . ALA A 1 92 ? -8.083 10.534 3.826 1.00 87.81 92 ALA A CA 1
ATOM 668 C C . ALA A 1 92 ? -8.454 11.548 2.730 1.00 87.81 92 ALA A C 1
ATOM 670 O O . ALA A 1 92 ? -7.733 11.658 1.733 1.00 87.81 92 ALA A O 1
ATOM 671 N N . LEU A 1 93 ? -9.538 12.304 2.922 1.00 87.94 93 LEU A N 1
ATOM 672 C CA . LEU A 1 93 ? -9.967 13.354 1.998 1.00 87.94 93 LEU A CA 1
ATOM 673 C C . LEU A 1 93 ? -8.961 14.508 1.956 1.00 87.94 93 LEU A C 1
ATOM 675 O O . LEU A 1 93 ? -8.546 14.905 0.868 1.00 87.94 93 LEU A O 1
ATOM 679 N N . GLU A 1 94 ? -8.477 14.968 3.110 1.00 87.06 94 GLU A N 1
ATOM 680 C CA . GLU A 1 94 ? -7.428 15.994 3.197 1.00 87.06 94 GLU A CA 1
ATOM 681 C C . GLU A 1 94 ? -6.159 15.581 2.438 1.00 87.06 94 GLU A C 1
ATOM 683 O O . GLU A 1 94 ? -5.654 16.316 1.587 1.00 87.06 94 GLU A O 1
ATOM 688 N N . ARG A 1 95 ? -5.673 14.353 2.663 1.00 82.62 95 ARG A N 1
ATOM 689 C CA . ARG A 1 95 ? -4.497 13.814 1.953 1.00 82.62 95 ARG A CA 1
ATOM 690 C C . ARG A 1 95 ? -4.723 13.679 0.451 1.00 82.62 95 ARG A C 1
ATOM 692 O O . ARG A 1 95 ? -3.780 13.850 -0.323 1.00 82.62 95 ARG A O 1
ATOM 699 N N . ARG A 1 96 ? -5.950 13.365 0.025 1.00 80.56 96 ARG A N 1
ATOM 700 C CA . ARG A 1 96 ? -6.313 13.307 -1.396 1.00 80.56 96 ARG A CA 1
ATOM 701 C C . ARG A 1 96 ? -6.253 14.691 -2.039 1.00 80.56 96 ARG A C 1
ATOM 703 O O . ARG A 1 96 ? -5.730 14.794 -3.145 1.00 80.56 96 ARG A O 1
ATOM 710 N N . VAL A 1 97 ? -6.720 15.728 -1.343 1.00 77.56 97 VAL A N 1
ATOM 711 C CA . VAL A 1 97 ? -6.601 17.126 -1.790 1.00 77.56 97 VAL A CA 1
ATOM 712 C C . VAL A 1 97 ? -5.128 17.541 -1.868 1.00 77.56 97 VAL A C 1
ATOM 714 O O . VAL A 1 97 ? -4.691 18.023 -2.908 1.00 77.56 97 VAL A O 1
ATOM 717 N N . LEU A 1 98 ? -4.327 17.257 -0.835 1.00 74.69 98 LEU A N 1
ATOM 718 C CA . LEU A 1 98 ? -2.892 17.578 -0.819 1.00 74.69 98 LEU A CA 1
ATOM 719 C C . LEU A 1 98 ? -2.104 16.881 -1.939 1.00 74.69 98 LEU A C 1
ATOM 721 O O . LEU A 1 98 ? -1.220 17.489 -2.535 1.00 74.69 98 LEU A O 1
ATOM 725 N N . ARG A 1 99 ? -2.417 15.616 -2.256 1.00 67.00 99 ARG A N 1
ATOM 726 C CA . ARG A 1 99 ? -1.786 14.893 -3.378 1.00 67.00 99 ARG A CA 1
ATOM 727 C C . ARG A 1 99 ? -2.216 15.400 -4.756 1.00 67.00 99 ARG A C 1
ATOM 729 O O . ARG A 1 99 ? -1.487 15.148 -5.710 1.00 67.00 99 ARG A O 1
ATOM 736 N N . ALA A 1 100 ? -3.381 16.039 -4.875 1.00 66.12 100 ALA A N 1
ATOM 737 C CA . ALA A 1 100 ? -3.862 16.607 -6.134 1.00 66.12 100 ALA A CA 1
ATOM 738 C C . ALA A 1 100 ? -3.190 17.951 -6.473 1.00 66.12 100 ALA A C 1
ATOM 740 O O . ALA A 1 100 ? -3.194 18.352 -7.636 1.00 66.12 100 ALA A O 1
ATOM 741 N N . SER A 1 101 ? -2.580 18.622 -5.491 1.00 55.94 101 SER A N 1
ATOM 742 C CA . SER A 1 101 ? -1.714 19.779 -5.728 1.00 55.94 101 SER A CA 1
ATOM 743 C C . SER A 1 101 ? -0.394 19.346 -6.384 1.00 55.94 101 SER A C 1
ATOM 745 O O . SER A 1 101 ? 0.164 18.311 -6.003 1.00 55.94 101 SER A O 1
ATOM 747 N N . PRO A 1 102 ? 0.146 20.113 -7.352 1.00 55.28 102 PRO A N 1
ATOM 748 C CA . PRO A 1 102 ? 1.414 19.775 -7.988 1.00 55.28 102 PRO A CA 1
ATOM 749 C C . PRO A 1 102 ? 2.521 19.746 -6.931 1.00 55.28 102 PRO A C 1
ATOM 751 O O . PRO A 1 102 ? 2.790 20.748 -6.268 1.00 55.28 102 PRO A O 1
ATOM 754 N N . ARG A 1 103 ? 3.154 18.582 -6.750 1.00 59.22 103 ARG A N 1
ATOM 755 C CA . ARG A 1 103 ? 4.318 18.466 -5.867 1.00 59.22 103 ARG A CA 1
ATOM 756 C C . ARG A 1 103 ? 5.455 19.291 -6.463 1.00 59.22 103 ARG A C 1
ATOM 758 O O . ARG A 1 103 ? 5.821 19.085 -7.617 1.00 59.22 103 ARG A O 1
ATOM 765 N N . SER A 1 104 ? 6.022 20.205 -5.682 1.00 58.19 104 SER A N 1
ATOM 766 C CA . SER A 1 104 ? 7.288 20.851 -6.026 1.00 58.19 104 SER A CA 1
ATOM 767 C C . SER A 1 104 ? 8.390 19.793 -6.109 1.00 58.19 104 SER A C 1
ATOM 769 O O . SER A 1 104 ? 8.500 18.954 -5.211 1.00 58.19 104 SER A O 1
ATOM 771 N N . SER A 1 105 ? 9.188 19.823 -7.180 1.00 51.00 105 SER A N 1
ATOM 772 C CA . SER A 1 105 ? 10.320 18.909 -7.365 1.00 51.00 105 SER A CA 1
ATOM 773 C C . SER A 1 105 ? 11.282 18.970 -6.172 1.00 51.00 105 SER A C 1
ATOM 775 O O . SER A 1 105 ? 11.505 20.060 -5.635 1.00 51.00 105 SER A O 1
ATOM 777 N N . PRO A 1 106 ? 11.870 17.834 -5.755 1.00 59.50 106 PRO A N 1
ATOM 778 C CA . PRO A 1 106 ? 12.915 17.848 -4.739 1.00 59.50 106 PRO A CA 1
ATOM 779 C C . PRO A 1 106 ? 14.110 18.694 -5.219 1.00 59.50 106 PRO A C 1
ATOM 781 O O . PRO A 1 106 ? 14.392 18.713 -6.423 1.00 59.50 106 PRO A O 1
ATOM 784 N N . PRO A 1 107 ? 14.806 19.407 -4.312 1.00 44.94 107 PRO A N 1
ATOM 785 C CA . PRO A 1 107 ? 16.003 20.159 -4.674 1.00 44.94 107 PRO A CA 1
ATOM 786 C C . PRO A 1 107 ? 17.077 19.205 -5.224 1.00 44.94 107 PRO A C 1
ATOM 788 O O . PRO A 1 107 ? 17.130 18.046 -4.797 1.00 44.94 107 PRO A O 1
ATOM 791 N N . PRO A 1 108 ? 17.927 19.655 -6.167 1.00 49.25 108 PRO A N 1
ATOM 792 C CA . PRO A 1 108 ? 19.026 18.834 -6.659 1.00 49.25 108 PRO A CA 1
ATOM 793 C C . PRO A 1 108 ? 19.926 18.436 -5.484 1.00 49.25 108 PRO A C 1
ATOM 795 O O . PRO A 1 108 ? 20.261 19.276 -4.648 1.00 49.25 108 PRO A O 1
ATOM 798 N N . MET A 1 109 ? 20.299 17.156 -5.405 1.00 52.38 109 MET A N 1
ATOM 799 C CA . MET A 1 109 ? 21.362 16.736 -4.493 1.00 52.38 109 MET A CA 1
ATOM 800 C C . MET A 1 109 ? 22.671 17.354 -4.996 1.00 52.38 109 MET A C 1
ATOM 802 O O . MET A 1 109 ? 23.054 17.098 -6.138 1.00 52.38 109 MET A O 1
ATOM 806 N N . CYS A 1 110 ? 23.281 18.217 -4.175 1.00 45.66 110 CYS A N 1
ATOM 807 C CA . CYS A 1 110 ? 24.646 18.707 -4.381 1.00 45.66 110 CYS A CA 1
ATOM 808 C C . CYS A 1 110 ? 25.654 17.557 -4.354 1.00 45.66 110 CYS A C 1
ATOM 810 O O . CYS A 1 110 ? 25.451 16.621 -3.546 1.00 45.66 110 CYS A O 1
#